Protein AF-A0A168Q0R4-F1 (afdb_monomer_lite)

InterPro domains:
  IPR007219 Xylanolytic transcriptional activator, regulatory domain [PF04082] (1-108)
  IPR007219 Xylanolytic transcriptional activator, regulatory domain [SM00906] (1-75)
  IPR050987 ABC-transporter-regulating transcription factor-like [PTHR46910] (1-108)

Sequence (109 aa):
WHTLGKAIRMAQDIGLHRSCSNWDLPPSEIETRHRVFYACYVLDRLMGARAGKPLTILDRDFDTELPVAHEVYDDANDATPAGPSIYHSFIKLIKLSEILGRVLKALYA

pLDDT: mean 90.78, std 10.27, range [53.62, 98.38]

Radius of gyration: 15.19 Å; chains: 1; bounding box: 37×25×42 Å

Foldseek 3Di:
DVVLVVLQVVLVVVPLLEACVPPPDQPQVLLVSQLSNLVSLLVQLVCCVVPVDQGPDDPPSGDRDHHFQAHDDRDPVPPPPRPPRNCPVVSVSSVVSVVSNVVSVVVND

Secondary structure (DSSP, 8-state):
-HHHHHHHHHHHHTTTTS--TTS---HHHHHHHHHHHHHHHHHHHHHHHHHTPPPSS-TTS--PPPPPSS---S-TT---SS---TTHHHHHHHHHHHHHHHHHHHHH-

Organism: NCBI:txid747725

Structure (mmCIF, N/CA/C/O backbone):
data_AF-A0A168Q0R4-F1
#
_entry.id   AF-A0A168Q0R4-F1
#
loop_
_atom_site.group_PDB
_atom_site.id
_atom_site.type_symbol
_atom_site.label_atom_id
_atom_site.label_alt_id
_atom_site.label_comp_id
_atom_site.label_asym_id
_atom_site.label_entity_id
_atom_site.label_seq_id
_atom_site.pdbx_PDB_ins_code
_atom_site.Cartn_x
_atom_site.Cartn_y
_atom_site.Cartn_z
_atom_site.occupancy
_atom_site.B_iso_or_equiv
_atom_site.auth_seq_id
_atom_site.auth_comp_id
_atom_site.auth_asym_id
_atom_site.auth_atom_id
_atom_site.pdbx_PDB_model_num
ATOM 1 N N . TRP A 1 1 ? -9.212 12.161 6.417 1.00 81.69 1 TRP A N 1
ATOM 2 C CA . TRP A 1 1 ? -10.045 10.945 6.305 1.00 81.69 1 TRP A CA 1
ATOM 3 C C . TRP A 1 1 ? -10.730 10.846 4.945 1.00 81.69 1 TRP A C 1
ATOM 5 O O . TRP A 1 1 ? -10.374 9.957 4.192 1.00 81.69 1 TRP A O 1
ATOM 15 N N . HIS A 1 2 ? -11.627 11.769 4.565 1.00 89.12 2 HIS A N 1
ATOM 16 C CA . HIS A 1 2 ? -12.362 11.676 3.288 1.00 89.12 2 HIS A CA 1
ATOM 17 C C . HIS A 1 2 ? -11.473 11.620 2.038 1.00 89.12 2 HIS A C 1
ATOM 19 O O . HIS A 1 2 ? -11.679 10.751 1.196 1.00 89.12 2 HIS A O 1
ATOM 25 N N . THR A 1 3 ? -10.477 12.505 1.927 1.00 93.38 3 THR A N 1
ATOM 26 C CA . THR A 1 3 ? -9.542 12.518 0.787 1.00 93.38 3 THR A CA 1
ATOM 27 C C . THR A 1 3 ? -8.751 11.217 0.695 1.00 93.38 3 THR A C 1
ATOM 29 O O . THR A 1 3 ? -8.681 10.618 -0.372 1.00 93.38 3 THR A O 1
ATOM 32 N N . LEU A 1 4 ? -8.238 10.730 1.828 1.00 94.06 4 LEU A N 1
ATOM 33 C CA . LEU A 1 4 ? -7.512 9.464 1.892 1.00 94.06 4 LEU A CA 1
ATOM 34 C C . LEU A 1 4 ? -8.406 8.275 1.519 1.00 94.06 4 LEU A C 1
ATOM 36 O O . LEU A 1 4 ? -8.014 7.456 0.703 1.00 94.06 4 LEU A O 1
ATOM 40 N N . GLY A 1 5 ? -9.636 8.218 2.033 1.00 94.56 5 GLY A N 1
ATOM 41 C CA . GLY A 1 5 ? -10.580 7.163 1.669 1.00 94.56 5 GLY A CA 1
ATOM 42 C C . GLY A 1 5 ? -10.925 7.155 0.174 1.00 94.56 5 GLY A C 1
ATOM 43 O O . GLY A 1 5 ? -11.131 6.087 -0.391 1.00 94.56 5 GLY A O 1
ATOM 44 N N . LYS A 1 6 ? -10.966 8.323 -0.488 1.00 96.50 6 LYS A N 1
ATOM 45 C CA . LYS A 1 6 ? -11.103 8.398 -1.954 1.00 96.50 6 LYS A CA 1
ATOM 46 C C . LYS A 1 6 ? -9.861 7.849 -2.662 1.00 96.50 6 LYS A C 1
ATOM 48 O O . LYS A 1 6 ? -10.017 7.038 -3.563 1.00 96.50 6 LYS A O 1
ATOM 53 N N . ALA A 1 7 ? -8.665 8.245 -2.223 1.00 97.25 7 ALA A N 1
ATOM 54 C CA . ALA A 1 7 ? -7.409 7.760 -2.794 1.00 97.25 7 ALA A CA 1
ATOM 55 C C . ALA A 1 7 ? -7.259 6.234 -2.660 1.00 97.25 7 ALA A C 1
ATOM 57 O O . ALA A 1 7 ? -6.911 5.576 -3.632 1.00 97.25 7 ALA A O 1
ATOM 58 N N . ILE A 1 8 ? -7.599 5.667 -1.497 1.00 97.31 8 ILE A N 1
ATOM 59 C CA . ILE A 1 8 ? -7.571 4.214 -1.261 1.00 97.31 8 ILE A CA 1
ATOM 60 C C . ILE A 1 8 ? -8.531 3.488 -2.205 1.00 97.31 8 ILE A C 1
ATOM 62 O O . ILE A 1 8 ? -8.131 2.511 -2.829 1.00 97.31 8 ILE A O 1
ATOM 66 N N . ARG A 1 9 ? -9.770 3.975 -2.355 1.00 97.19 9 ARG A N 1
ATOM 67 C CA . ARG A 1 9 ? -10.732 3.365 -3.286 1.00 97.19 9 ARG A CA 1
ATOM 68 C C . ARG A 1 9 ? -10.253 3.434 -4.729 1.00 97.19 9 ARG A C 1
ATOM 70 O O . ARG A 1 9 ? -10.250 2.414 -5.392 1.00 97.19 9 ARG A O 1
ATOM 77 N N . MET A 1 10 ? -9.742 4.579 -5.177 1.00 98.00 10 MET A N 1
ATOM 78 C CA . MET A 1 10 ? -9.153 4.699 -6.516 1.00 98.00 10 MET A CA 1
ATOM 79 C C . MET A 1 10 ? -7.976 3.736 -6.724 1.00 98.00 10 MET A C 1
ATOM 81 O O . MET A 1 10 ? -7.872 3.112 -7.774 1.00 98.00 10 MET A O 1
ATOM 85 N N . ALA A 1 11 ? -7.099 3.591 -5.723 1.00 97.81 11 ALA A N 1
ATOM 86 C CA . ALA A 1 11 ? -5.996 2.633 -5.764 1.00 97.81 11 ALA A CA 1
ATOM 87 C C . ALA A 1 11 ? -6.506 1.184 -5.860 1.00 97.81 11 ALA A C 1
ATOM 89 O O . ALA A 1 11 ? -5.917 0.361 -6.558 1.00 97.81 11 ALA A O 1
ATOM 90 N N . GLN A 1 12 ? -7.612 0.868 -5.182 1.00 97.12 12 GLN A N 1
ATOM 91 C CA . GLN A 1 12 ? -8.263 -0.435 -5.275 1.00 97.12 12 GLN A CA 1
ATOM 92 C C . GLN A 1 12 ? -8.938 -0.652 -6.635 1.00 97.12 12 GLN A C 1
ATOM 94 O O . GLN A 1 12 ? -8.754 -1.722 -7.211 1.00 97.12 12 GLN A O 1
ATOM 99 N N . ASP A 1 13 ? -9.629 0.358 -7.167 1.00 97.56 13 ASP A N 1
ATOM 100 C CA . ASP A 1 13 ? -10.350 0.318 -8.446 1.00 97.56 13 ASP A CA 1
ATOM 101 C C . ASP A 1 13 ? -9.416 0.000 -9.623 1.00 97.56 13 ASP A C 1
ATOM 103 O O . ASP A 1 13 ? -9.783 -0.760 -10.515 1.00 97.56 13 ASP A O 1
ATOM 107 N N . ILE A 1 14 ? -8.185 0.527 -9.608 1.00 96.69 14 ILE A N 1
ATOM 108 C CA . ILE A 1 14 ? -7.165 0.236 -10.635 1.00 96.69 14 ILE A CA 1
ATOM 109 C C . ILE A 1 14 ? -6.271 -0.971 -10.290 1.00 96.69 14 ILE A C 1
ATOM 111 O O . ILE A 1 14 ? -5.308 -1.259 -11.001 1.00 96.69 14 ILE A O 1
ATOM 115 N N . GLY A 1 15 ? -6.569 -1.677 -9.195 1.00 96.38 15 GLY A N 1
ATOM 116 C CA . GLY A 1 15 ? -5.922 -2.940 -8.844 1.00 96.38 15 GLY A CA 1
ATOM 117 C C . GLY A 1 15 ? -4.568 -2.840 -8.136 1.00 96.38 15 GLY A C 1
ATOM 118 O O . GLY A 1 15 ? -3.876 -3.845 -8.068 1.00 96.38 15 GLY A O 1
ATOM 119 N N . LEU A 1 16 ? -4.177 -1.699 -7.551 1.00 97.75 16 LEU A N 1
ATOM 120 C CA . LEU A 1 16 ? -2.849 -1.564 -6.913 1.00 97.75 16 LEU A CA 1
ATOM 121 C C . LEU A 1 16 ? -2.645 -2.453 -5.672 1.00 97.75 16 LEU A C 1
ATOM 123 O O . LEU A 1 16 ? -1.518 -2.691 -5.253 1.00 97.75 16 LEU A O 1
ATOM 127 N N . HIS A 1 17 ? -3.739 -2.928 -5.078 1.00 97.69 17 HIS A N 1
ATOM 128 C CA . HIS A 1 17 ? -3.755 -3.864 -3.949 1.00 97.69 17 HIS A CA 1
ATOM 129 C C . HIS A 1 17 ? -3.514 -5.327 -4.362 1.00 97.69 17 HIS A C 1
ATOM 131 O O . HIS A 1 17 ? -3.578 -6.215 -3.511 1.00 97.69 17 HIS A O 1
ATOM 137 N N . ARG A 1 18 ? -3.329 -5.579 -5.664 1.00 96.88 18 ARG A N 1
ATOM 138 C CA . ARG A 1 18 ? -3.115 -6.908 -6.227 1.00 96.88 18 ARG A CA 1
ATOM 139 C C . ARG A 1 18 ? -1.661 -7.107 -6.630 1.00 96.88 18 ARG A C 1
ATOM 141 O O . ARG A 1 18 ? -1.056 -6.196 -7.197 1.00 96.88 18 ARG A O 1
ATOM 148 N N . SER A 1 19 ? -1.135 -8.306 -6.395 1.00 94.62 19 SER A N 1
ATOM 149 C CA . SER A 1 19 ? 0.150 -8.734 -6.950 1.00 94.62 19 SER A CA 1
ATOM 150 C 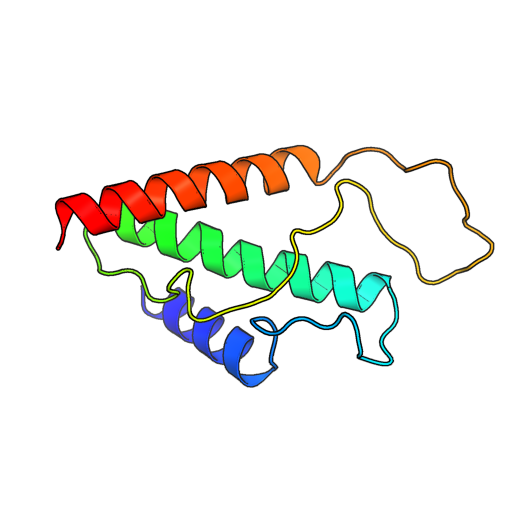C . SER A 1 19 ? 0.130 -8.613 -8.476 1.00 94.62 19 SER A C 1
ATOM 152 O O . SER A 1 19 ? -0.771 -9.121 -9.156 1.00 94.62 19 SER A O 1
ATOM 154 N N . CYS A 1 20 ? 1.144 -7.930 -9.004 1.00 92.50 20 CYS A N 1
ATOM 155 C CA . CYS A 1 20 ? 1.358 -7.753 -10.439 1.00 92.50 20 CYS A CA 1
ATOM 156 C C . CYS A 1 20 ? 2.429 -8.716 -10.986 1.00 92.50 20 CYS A C 1
ATOM 158 O O . CYS A 1 20 ? 2.812 -8.593 -12.144 1.00 92.50 20 CYS A O 1
ATOM 160 N N . SER A 1 21 ? 2.882 -9.701 -10.196 1.00 85.69 21 SER A N 1
ATOM 161 C CA . SER A 1 21 ? 3.967 -10.630 -10.565 1.00 85.69 21 SER A CA 1
ATOM 162 C C . SER A 1 21 ? 3.733 -11.405 -11.871 1.00 85.69 21 SER A C 1
ATOM 164 O O . SER A 1 21 ? 4.688 -11.813 -12.523 1.00 85.69 21 SER A O 1
ATOM 166 N N . ASN A 1 22 ? 2.471 -11.611 -12.263 1.00 89.12 22 ASN A N 1
ATOM 167 C CA . ASN A 1 22 ? 2.095 -12.330 -13.489 1.00 89.12 22 ASN A CA 1
ATOM 168 C C . ASN A 1 22 ? 1.572 -11.405 -14.601 1.00 89.12 22 ASN A C 1
ATOM 170 O O . ASN A 1 22 ? 0.963 -11.885 -15.557 1.00 89.12 22 ASN A O 1
ATOM 174 N N . TRP A 1 23 ? 1.694 -10.088 -14.441 1.00 93.31 23 TRP A N 1
ATOM 175 C CA . TRP A 1 23 ? 1.157 -9.124 -15.396 1.00 93.31 23 TRP A CA 1
ATOM 176 C C . TRP A 1 23 ? 2.239 -8.756 -16.411 1.00 93.31 23 TRP A C 1
ATOM 178 O O . TRP A 1 23 ? 3.411 -8.647 -16.063 1.00 93.31 23 TRP A O 1
ATOM 188 N N . ASP A 1 24 ? 1.837 -8.540 -17.662 1.00 94.50 24 ASP A N 1
ATOM 189 C CA . ASP A 1 24 ? 2.729 -8.081 -18.731 1.00 94.50 24 ASP A CA 1
ATOM 190 C C . ASP A 1 24 ? 2.907 -6.557 -18.640 1.00 94.50 24 ASP A C 1
ATOM 192 O O . ASP A 1 24 ? 2.319 -5.790 -19.403 1.00 94.50 24 ASP A O 1
ATOM 196 N N . LEU A 1 25 ? 3.623 -6.116 -17.601 1.00 93.81 25 LEU A N 1
ATOM 197 C CA . LE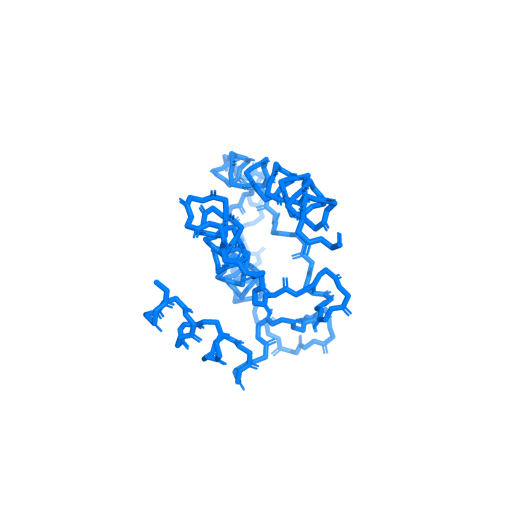U A 1 25 ? 3.894 -4.710 -17.314 1.00 93.81 25 LEU A CA 1
ATOM 198 C C . LEU A 1 25 ? 5.401 -4.431 -17.289 1.00 93.81 25 LEU A C 1
ATOM 200 O O . LEU A 1 25 ? 6.177 -5.292 -16.862 1.00 93.81 25 LEU A O 1
ATOM 204 N N . PRO A 1 26 ? 5.824 -3.209 -17.658 1.00 93.88 26 PRO A N 1
ATOM 205 C CA . PRO A 1 26 ? 7.203 -2.783 -17.470 1.00 93.88 26 PRO A CA 1
ATOM 206 C C . PRO A 1 26 ? 7.613 -2.847 -15.983 1.00 93.88 26 PRO A C 1
ATOM 208 O O . PRO A 1 26 ? 6.815 -2.461 -15.117 1.00 93.88 26 PRO A O 1
ATOM 211 N N . PRO A 1 27 ? 8.839 -3.294 -15.647 1.00 92.12 27 PRO A N 1
ATOM 212 C CA . PRO A 1 27 ? 9.318 -3.354 -14.264 1.00 92.12 27 PRO A CA 1
ATOM 213 C C . PRO A 1 27 ? 9.203 -2.027 -13.497 1.00 92.12 27 PRO A C 1
ATOM 215 O O . PRO A 1 27 ? 8.865 -2.026 -12.310 1.00 92.12 27 PRO A O 1
ATOM 218 N N . SER A 1 28 ? 9.428 -0.893 -14.169 1.00 92.50 28 SER A N 1
ATOM 219 C CA . SER A 1 28 ? 9.287 0.440 -13.570 1.00 92.50 28 SER A CA 1
ATOM 220 C C . SER A 1 28 ? 7.838 0.751 -13.163 1.00 92.50 28 SER A C 1
ATOM 222 O O . SER A 1 28 ? 7.581 1.382 -12.126 1.00 92.50 28 SER A O 1
ATOM 224 N N . GLU A 1 29 ? 6.865 0.268 -13.945 1.00 95.06 29 GLU A N 1
ATOM 225 C CA . GLU A 1 29 ? 5.442 0.432 -13.669 1.00 95.06 29 GLU A CA 1
ATOM 226 C C . GLU A 1 29 ? 5.020 -0.432 -12.479 1.00 95.06 29 GLU A C 1
ATOM 228 O O . GLU A 1 29 ? 4.331 0.065 -11.584 1.00 95.06 29 GLU A O 1
ATOM 233 N N . ILE A 1 30 ? 5.468 -1.691 -12.427 1.00 95.50 30 ILE A N 1
ATOM 234 C CA . ILE A 1 30 ? 5.209 -2.607 -11.305 1.00 95.50 30 ILE A CA 1
ATOM 235 C C . ILE A 1 30 ? 5.677 -1.973 -9.990 1.00 95.50 30 ILE A C 1
ATOM 237 O O . ILE A 1 30 ? 4.901 -1.840 -9.041 1.00 95.50 30 ILE A O 1
ATOM 241 N N . GLU A 1 31 ? 6.909 -1.468 -9.956 1.00 94.94 31 GLU A N 1
ATOM 242 C CA . GLU A 1 31 ? 7.444 -0.818 -8.760 1.00 94.94 31 GLU A CA 1
ATOM 243 C C . GLU A 1 31 ? 6.705 0.472 -8.400 1.00 94.94 31 GLU A C 1
ATOM 245 O O . GLU A 1 31 ? 6.457 0.758 -7.224 1.00 94.94 31 GLU A O 1
ATOM 250 N N . THR A 1 32 ? 6.272 1.243 -9.394 1.00 95.69 32 THR A N 1
ATOM 251 C CA . THR A 1 32 ? 5.437 2.422 -9.151 1.00 95.69 32 THR A CA 1
ATOM 252 C C . THR A 1 32 ? 4.092 2.037 -8.530 1.00 95.69 32 THR A C 1
ATOM 254 O O . THR A 1 32 ? 3.660 2.676 -7.566 1.00 95.69 32 THR A O 1
ATOM 257 N N . ARG A 1 33 ? 3.457 0.958 -8.999 1.00 97.56 33 ARG A N 1
ATOM 258 C CA . ARG A 1 33 ? 2.209 0.426 -8.429 1.00 97.56 33 ARG A CA 1
ATOM 259 C C . ARG A 1 33 ? 2.398 -0.005 -6.973 1.00 97.56 33 ARG A C 1
ATOM 261 O O . ARG A 1 33 ? 1.610 0.418 -6.121 1.00 97.56 33 ARG A O 1
ATOM 268 N N . HIS A 1 34 ? 3.471 -0.744 -6.672 1.00 97.62 34 HIS A N 1
ATOM 269 C CA . HIS A 1 34 ? 3.833 -1.141 -5.306 1.00 97.62 34 HIS A CA 1
ATOM 270 C C . HIS A 1 34 ? 3.986 0.083 -4.396 1.00 97.62 34 HIS A C 1
ATOM 272 O O . HIS A 1 34 ? 3.339 0.186 -3.349 1.00 97.62 34 HIS A O 1
ATOM 278 N N . ARG A 1 35 ? 4.788 1.068 -4.819 1.00 97.62 35 ARG A N 1
ATOM 279 C CA . ARG A 1 35 ? 5.048 2.284 -4.035 1.00 97.62 35 ARG A CA 1
ATOM 280 C C . ARG A 1 35 ? 3.778 3.088 -3.758 1.00 97.62 35 ARG A C 1
ATOM 282 O O . ARG A 1 35 ? 3.573 3.522 -2.624 1.00 97.62 35 ARG A O 1
ATOM 289 N N . VAL A 1 36 ? 2.909 3.268 -4.755 1.00 98.00 36 VAL A N 1
ATOM 290 C CA . VAL A 1 36 ? 1.662 4.038 -4.601 1.00 98.00 36 VAL A CA 1
ATOM 291 C C . VAL A 1 36 ? 0.682 3.334 -3.661 1.00 98.00 36 VAL A C 1
ATOM 293 O O . VAL A 1 36 ? 0.095 3.987 -2.789 1.00 98.00 36 VAL A O 1
ATOM 296 N N . PHE A 1 37 ? 0.532 2.012 -3.776 1.00 98.38 37 PHE A N 1
ATOM 297 C CA . PHE A 1 37 ? -0.302 1.248 -2.850 1.00 98.38 37 PHE A CA 1
ATOM 298 C C . PHE A 1 37 ? 0.193 1.388 -1.407 1.00 98.38 37 PHE A C 1
ATOM 300 O O . PHE A 1 37 ? -0.567 1.769 -0.510 1.00 98.38 37 PHE A O 1
ATOM 307 N N . TYR A 1 38 ? 1.490 1.167 -1.184 1.00 98.31 38 TYR A N 1
ATOM 308 C CA . TYR A 1 38 ? 2.065 1.250 0.153 1.00 98.31 38 TYR A CA 1
ATOM 309 C C . TYR A 1 38 ? 2.084 2.673 0.726 1.00 98.31 38 TYR A C 1
ATOM 311 O O . TYR A 1 38 ? 2.005 2.844 1.944 1.00 98.31 38 TYR A O 1
ATOM 319 N N . ALA A 1 39 ? 2.104 3.711 -0.113 1.00 98.12 39 ALA A N 1
ATOM 320 C CA . ALA A 1 39 ? 1.917 5.084 0.348 1.00 98.12 39 ALA A CA 1
ATOM 321 C C . ALA A 1 39 ? 0.507 5.282 0.931 1.00 98.12 39 ALA A C 1
ATOM 323 O O . ALA A 1 39 ? 0.357 5.856 2.014 1.00 98.12 39 ALA A O 1
ATOM 324 N N . CYS A 1 40 ? -0.524 4.743 0.269 1.00 98.00 40 CYS A N 1
ATOM 325 C CA . CYS A 1 40 ? -1.893 4.745 0.789 1.00 98.00 40 CYS A CA 1
ATOM 326 C C . CYS A 1 40 ? -1.996 3.949 2.098 1.00 98.00 40 CYS A C 1
ATOM 328 O O . CYS A 1 40 ? -2.592 4.429 3.063 1.00 98.00 40 CYS A O 1
ATOM 330 N N . TYR A 1 41 ? -1.365 2.773 2.148 1.00 97.94 41 TYR A N 1
ATOM 331 C CA . TYR A 1 41 ? -1.286 1.919 3.333 1.00 97.94 41 TYR A CA 1
ATOM 332 C C . TYR A 1 41 ? -0.693 2.658 4.540 1.00 97.94 41 TYR A C 1
ATOM 334 O O . TYR A 1 41 ? -1.325 2.744 5.592 1.00 97.94 41 TYR A O 1
ATOM 342 N N . VAL A 1 42 ? 0.491 3.257 4.391 1.00 97.94 42 VAL A N 1
ATOM 343 C CA . VAL A 1 42 ? 1.159 4.010 5.464 1.00 97.94 42 VAL A CA 1
ATOM 344 C C . VAL A 1 42 ? 0.277 5.164 5.950 1.00 97.94 42 VAL A C 1
ATOM 346 O O . VAL A 1 42 ? 0.088 5.342 7.157 1.00 97.94 42 VAL A O 1
ATOM 349 N N . LEU A 1 43 ? -0.310 5.931 5.027 1.00 96.69 43 LEU A N 1
ATOM 350 C CA . LEU A 1 43 ? -1.186 7.050 5.374 1.00 96.69 43 LEU A CA 1
ATOM 351 C C . LEU A 1 43 ? -2.439 6.599 6.136 1.00 96.69 43 LEU A C 1
ATOM 353 O O . LEU A 1 43 ? -2.840 7.289 7.073 1.00 96.69 43 LEU A O 1
ATOM 357 N N . ASP A 1 44 ? -3.028 5.453 5.789 1.00 96.19 44 ASP A N 1
ATOM 358 C CA . ASP A 1 44 ? -4.192 4.886 6.484 1.00 96.19 44 ASP A CA 1
ATOM 359 C C . ASP A 1 44 ? -3.878 4.585 7.954 1.00 96.19 44 ASP A C 1
ATOM 361 O O . ASP A 1 44 ? -4.622 5.010 8.840 1.00 96.19 44 ASP A O 1
ATOM 365 N N . ARG A 1 45 ? -2.722 3.971 8.248 1.00 95.69 45 ARG A N 1
ATOM 366 C CA . ARG A 1 45 ? -2.311 3.683 9.637 1.00 95.69 45 ARG A CA 1
ATOM 367 C C . ARG A 1 45 ? -1.954 4.938 10.416 1.00 95.69 45 ARG A C 1
ATOM 369 O O . ARG A 1 45 ? -2.375 5.090 11.561 1.00 95.69 45 ARG A O 1
ATOM 376 N N . LEU A 1 46 ? -1.217 5.862 9.803 1.00 94.75 46 LEU A N 1
ATOM 377 C CA . LEU A 1 46 ? -0.861 7.126 10.445 1.00 94.75 46 LEU A CA 1
ATOM 378 C C . LEU A 1 46 ? -2.098 7.983 10.751 1.00 94.75 46 LEU A C 1
ATOM 380 O O . LEU A 1 46 ? -2.152 8.644 11.788 1.00 94.75 46 LEU A O 1
ATOM 384 N N . MET A 1 47 ? -3.097 7.982 9.866 1.00 92.69 47 MET A N 1
ATOM 385 C CA . MET A 1 47 ? -4.373 8.654 10.106 1.00 92.69 47 MET A CA 1
ATOM 386 C C . MET A 1 47 ? -5.213 7.932 11.160 1.00 92.69 47 MET A C 1
ATOM 388 O O . MET A 1 47 ? -5.780 8.603 12.023 1.00 92.69 47 MET A O 1
ATOM 392 N N . GLY A 1 48 ? -5.267 6.598 11.119 1.00 90.88 48 GLY A N 1
ATOM 393 C CA . GLY A 1 48 ? -5.939 5.774 12.124 1.00 90.88 48 GLY A CA 1
ATOM 394 C C . GLY A 1 48 ? -5.396 6.036 13.527 1.00 90.88 48 GLY A C 1
ATOM 395 O O . GLY A 1 48 ? -6.170 6.333 14.434 1.00 90.88 48 GLY A O 1
ATOM 396 N N . ALA A 1 49 ? -4.068 6.065 13.676 1.00 91.75 49 ALA A N 1
ATOM 397 C CA . ALA A 1 49 ? -3.399 6.375 14.938 1.00 91.75 49 ALA A CA 1
ATOM 398 C C . ALA A 1 49 ? -3.678 7.794 15.446 1.00 91.75 49 ALA A C 1
ATOM 400 O O . ALA A 1 49 ? -3.920 7.986 16.632 1.00 91.75 49 ALA A O 1
ATOM 401 N N . ARG A 1 50 ? -3.657 8.799 14.560 1.00 88.06 50 ARG A N 1
ATOM 402 C CA . ARG A 1 50 ? -3.883 10.199 14.958 1.00 88.06 50 ARG A CA 1
ATOM 403 C C . ARG A 1 50 ? -5.331 10.499 15.329 1.00 88.06 50 ARG A C 1
ATOM 405 O O . ARG A 1 50 ? -5.566 11.348 16.179 1.00 88.06 50 ARG A O 1
ATOM 412 N N . ALA A 1 51 ? -6.292 9.868 14.658 1.00 84.81 51 ALA A N 1
ATOM 413 C CA . ALA A 1 51 ? -7.709 10.215 14.773 1.00 84.81 51 ALA A CA 1
ATOM 414 C C . ALA A 1 51 ? -8.556 9.165 15.515 1.00 84.81 51 ALA A C 1
ATOM 416 O O . ALA A 1 51 ? -9.769 9.352 15.624 1.00 84.81 51 ALA A O 1
ATOM 417 N N . GLY A 1 52 ? -7.951 8.058 15.966 1.00 82.69 52 GLY A N 1
ATOM 418 C CA . GLY A 1 52 ? -8.653 6.927 16.582 1.00 82.69 52 GLY A CA 1
ATOM 419 C C . GLY A 1 52 ? -9.706 6.306 15.664 1.00 82.69 52 GLY A C 1
ATOM 420 O O . GLY A 1 52 ? -10.793 5.944 16.108 1.00 82.69 52 GLY A O 1
ATOM 421 N N . LYS A 1 53 ? -9.436 6.282 14.354 1.00 82.81 53 LYS A N 1
ATOM 422 C CA . LYS A 1 53 ? -10.363 5.769 13.336 1.00 82.81 53 LYS A CA 1
ATOM 423 C C . LYS A 1 53 ? -10.002 4.328 12.967 1.00 82.81 53 LYS A C 1
ATOM 425 O O . LYS A 1 53 ? -8.813 4.001 12.964 1.00 82.81 53 LYS A O 1
ATOM 430 N N . PRO A 1 54 ? -10.996 3.487 12.621 1.00 86.81 54 PRO A N 1
ATOM 431 C CA . PRO A 1 54 ? -10.725 2.148 12.112 1.00 86.81 54 PRO A CA 1
ATOM 432 C C . PRO A 1 54 ? -9.905 2.229 10.822 1.00 86.81 54 PRO A C 1
ATOM 434 O O . PRO A 1 54 ? -10.048 3.177 10.053 1.00 86.81 54 PRO A O 1
ATOM 437 N N . LEU A 1 55 ? -9.049 1.235 10.595 1.00 91.56 55 LEU A N 1
ATOM 438 C CA . LEU A 1 55 ? -8.238 1.142 9.381 1.00 91.56 55 LEU A CA 1
ATOM 439 C C . LEU A 1 55 ? -9.113 0.786 8.177 1.00 91.56 55 LEU A C 1
ATOM 441 O O 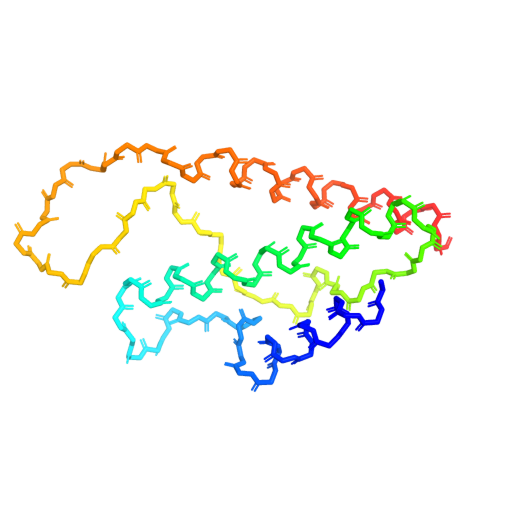. LEU A 1 55 ? -10.028 -0.030 8.294 1.00 91.56 55 LEU A O 1
ATOM 445 N N . THR A 1 56 ? -8.813 1.381 7.024 1.00 93.12 56 THR A N 1
ATOM 446 C CA . THR A 1 56 ? -9.524 1.113 5.766 1.00 93.12 56 THR A CA 1
ATOM 447 C C . THR A 1 56 ? -8.929 -0.089 5.043 1.00 93.12 56 THR A C 1
ATOM 449 O O . THR A 1 56 ? -9.664 -0.909 4.503 1.00 93.12 56 THR A O 1
ATOM 452 N N . ILE A 1 57 ? -7.598 -0.195 5.018 1.00 95.56 57 ILE A N 1
ATOM 453 C CA . ILE A 1 57 ? -6.892 -1.310 4.377 1.00 95.56 57 ILE A CA 1
ATOM 454 C C . ILE A 1 57 ? -6.610 -2.357 5.452 1.00 95.56 57 ILE A C 1
ATOM 456 O O . ILE A 1 57 ? -5.938 -2.048 6.436 1.00 95.56 57 ILE A O 1
ATOM 460 N N . LEU A 1 58 ? -7.081 -3.592 5.296 1.00 93.31 58 LEU A N 1
ATOM 461 C CA . LEU A 1 58 ? -6.730 -4.679 6.212 1.00 93.31 58 LEU A CA 1
ATOM 462 C C . LEU A 1 58 ? -5.596 -5.514 5.620 1.00 93.31 58 LEU A C 1
ATOM 464 O O . LEU A 1 58 ? -5.585 -5.781 4.425 1.00 93.31 58 LEU A O 1
ATOM 468 N N . ASP A 1 59 ? -4.690 -5.993 6.472 1.00 93.06 59 ASP A N 1
ATOM 469 C CA . ASP A 1 59 ? -3.515 -6.783 6.058 1.00 93.06 59 ASP A CA 1
ATOM 470 C C . ASP A 1 59 ? -3.863 -8.094 5.326 1.00 93.06 59 ASP A C 1
ATOM 472 O O . ASP A 1 59 ? -2.996 -8.713 4.729 1.00 93.06 59 ASP A O 1
ATOM 476 N N . ARG A 1 60 ? -5.128 -8.530 5.378 1.00 93.00 60 ARG A N 1
ATOM 477 C CA . ARG A 1 60 ? -5.631 -9.731 4.691 1.00 93.00 60 ARG A CA 1
ATOM 478 C C . ARG A 1 60 ? -6.259 -9.451 3.318 1.00 93.00 60 ARG A C 1
ATOM 480 O O . ARG A 1 60 ? -6.602 -10.400 2.625 1.00 93.00 60 ARG A O 1
ATOM 487 N N . ASP A 1 61 ? -6.477 -8.181 2.971 1.00 93.69 61 ASP A N 1
ATOM 488 C CA . ASP A 1 61 ? -7.270 -7.777 1.798 1.00 93.69 61 ASP A CA 1
ATOM 489 C C . ASP A 1 61 ? -6.394 -7.392 0.586 1.00 93.69 61 ASP A C 1
ATOM 491 O O . ASP A 1 61 ? -6.915 -6.928 -0.430 1.00 93.69 61 ASP A O 1
ATOM 495 N N . PHE A 1 62 ? -5.072 -7.557 0.677 1.00 97.06 62 PHE A N 1
ATOM 496 C CA . PHE A 1 62 ? -4.126 -7.256 -0.398 1.00 97.06 62 PHE A CA 1
ATOM 497 C C . PHE A 1 62 ? -2.984 -8.276 -0.434 1.00 97.06 62 PHE A C 1
ATOM 499 O O . PHE A 1 62 ? -2.678 -8.906 0.578 1.00 97.06 62 PHE A O 1
ATOM 506 N N . ASP A 1 63 ? -2.350 -8.412 -1.594 1.00 96.62 63 ASP A N 1
ATOM 507 C CA . ASP A 1 63 ? -1.209 -9.304 -1.838 1.00 96.62 63 ASP A CA 1
ATOM 508 C C . ASP A 1 63 ? -0.069 -8.624 -2.625 1.00 96.62 63 ASP A C 1
ATOM 510 O O . ASP A 1 63 ? 0.837 -9.295 -3.108 1.00 96.62 63 ASP A O 1
ATOM 514 N N . THR A 1 64 ? -0.082 -7.290 -2.717 1.00 96.75 64 THR A N 1
ATOM 515 C CA . THR A 1 64 ? 0.996 -6.465 -3.288 1.00 96.75 64 THR A CA 1
ATOM 516 C C . THR A 1 64 ? 2.351 -6.738 -2.623 1.00 96.75 64 THR A C 1
ATOM 518 O O . THR A 1 64 ? 2.454 -6.700 -1.394 1.00 96.75 64 THR A O 1
ATOM 521 N N . GLU A 1 65 ? 3.407 -6.950 -3.414 1.00 96.31 65 GLU A N 1
ATOM 522 C CA . GLU A 1 65 ? 4.761 -7.146 -2.891 1.00 96.31 65 GLU A CA 1
ATOM 523 C C . GLU A 1 65 ? 5.401 -5.842 -2.383 1.00 96.31 65 GLU A C 1
ATOM 525 O O . GLU A 1 65 ? 5.125 -4.745 -2.873 1.00 96.31 65 GLU A O 1
ATOM 530 N N . LEU A 1 66 ? 6.303 -5.954 -1.398 1.00 96.50 66 LEU A N 1
ATOM 531 C CA . LEU A 1 66 ? 7.082 -4.805 -0.926 1.00 96.50 66 LEU A CA 1
ATOM 532 C C . LEU A 1 66 ? 7.934 -4.223 -2.069 1.00 96.50 66 LEU A C 1
ATOM 534 O O . LEU A 1 66 ? 8.602 -4.994 -2.758 1.00 96.50 66 LEU A O 1
ATOM 538 N N . PRO A 1 67 ? 7.998 -2.884 -2.206 1.00 95.56 67 PRO A N 1
ATOM 539 C CA . PRO A 1 67 ? 8.815 -2.251 -3.232 1.00 95.56 67 PRO A CA 1
ATOM 540 C C . PRO A 1 67 ? 10.304 -2.509 -2.989 1.00 95.56 67 PRO A C 1
ATOM 542 O O . PRO A 1 67 ? 10.752 -2.662 -1.842 1.00 95.56 67 PRO A O 1
ATOM 545 N N . VAL A 1 68 ? 11.087 -2.499 -4.063 1.00 93.88 68 VAL A N 1
ATOM 546 C CA . VAL A 1 68 ? 12.542 -2.592 -3.983 1.00 93.88 68 VAL A CA 1
ATOM 547 C C . VAL A 1 68 ? 13.150 -1.278 -3.496 1.00 93.88 68 VAL A C 1
ATOM 549 O O . VAL A 1 68 ? 12.551 -0.204 -3.521 1.00 93.88 68 VAL A O 1
ATOM 552 N N . ALA A 1 69 ? 14.375 -1.364 -2.980 1.00 93.31 69 ALA A N 1
ATOM 553 C CA . ALA A 1 69 ? 15.002 -0.234 -2.305 1.00 93.31 69 ALA A CA 1
ATOM 554 C C . ALA A 1 69 ? 15.676 0.775 -3.259 1.00 93.31 69 ALA A C 1
ATOM 556 O O . ALA A 1 69 ? 16.059 1.851 -2.802 1.00 93.31 69 ALA A O 1
ATOM 557 N N . HIS A 1 70 ? 15.840 0.430 -4.537 1.00 90.62 70 HIS A N 1
ATOM 558 C CA . HIS A 1 70 ? 16.475 1.236 -5.589 1.00 90.62 70 HIS A CA 1
ATOM 559 C C . HIS A 1 70 ? 15.468 1.562 -6.705 1.00 90.62 70 HIS A C 1
ATOM 561 O O . HIS A 1 70 ? 14.383 0.990 -6.738 1.00 90.62 70 HIS A O 1
ATOM 567 N N . GLU A 1 71 ? 15.801 2.500 -7.594 1.00 89.31 71 GLU A N 1
ATOM 568 C CA . GLU A 1 71 ? 14.961 2.789 -8.764 1.00 89.31 71 GLU A CA 1
ATOM 569 C C . GLU A 1 71 ? 15.083 1.674 -9.807 1.00 89.31 71 GLU A C 1
ATOM 571 O O . GLU A 1 71 ? 16.174 1.143 -10.011 1.00 89.31 71 GLU A O 1
ATOM 576 N N . VAL A 1 72 ? 13.967 1.335 -10.451 1.00 88.88 72 VAL A N 1
ATOM 577 C CA . VAL A 1 72 ? 13.904 0.311 -11.498 1.00 88.88 72 VAL A CA 1
ATOM 578 C C . VAL A 1 72 ? 13.557 0.990 -12.813 1.00 88.88 72 VAL A C 1
ATOM 580 O O . VAL A 1 72 ? 12.557 1.702 -12.900 1.00 88.88 72 VAL A O 1
ATOM 583 N N . TYR A 1 73 ? 14.390 0.755 -13.822 1.00 87.69 73 TYR A N 1
ATOM 584 C CA . TYR A 1 73 ? 14.224 1.265 -15.178 1.00 87.69 73 TYR A CA 1
ATOM 585 C C . TYR A 1 73 ? 13.876 0.116 -16.129 1.00 87.69 73 TYR A C 1
ATOM 587 O O . TYR A 1 73 ? 14.235 -1.034 -15.874 1.00 87.69 73 TYR A O 1
ATOM 595 N N . ASP A 1 74 ? 13.186 0.428 -17.225 1.00 87.12 74 ASP A N 1
ATOM 596 C CA . ASP A 1 74 ? 12.735 -0.582 -18.194 1.00 87.12 74 ASP A CA 1
ATOM 597 C C . ASP A 1 74 ? 13.819 -0.965 -19.216 1.00 87.12 74 ASP A C 1
ATOM 599 O O . ASP A 1 74 ? 13.717 -1.994 -19.886 1.00 87.12 74 ASP A O 1
ATOM 603 N N . ASP A 1 75 ? 14.879 -0.160 -19.329 1.00 82.75 75 ASP A N 1
ATOM 604 C CA . ASP A 1 75 ? 15.947 -0.368 -20.302 1.00 82.75 75 ASP A CA 1
ATOM 605 C C . ASP A 1 75 ? 16.946 -1.440 -19.838 1.00 82.75 75 ASP A C 1
ATOM 607 O O . ASP A 1 75 ? 17.719 -1.253 -18.900 1.00 82.75 75 ASP A O 1
ATOM 611 N N . ALA A 1 76 ? 17.010 -2.551 -20.577 1.00 63.69 76 ALA A N 1
ATOM 612 C CA . ALA A 1 76 ? 17.917 -3.677 -20.314 1.00 63.69 76 ALA A CA 1
ATOM 613 C C . ALA A 1 76 ? 19.422 -3.328 -20.382 1.00 63.69 76 ALA A C 1
ATOM 615 O O . ALA A 1 76 ? 20.252 -4.092 -19.888 1.00 63.69 76 ALA A O 1
ATOM 616 N N . ASN A 1 77 ? 19.786 -2.193 -20.991 1.00 60.03 77 ASN A N 1
ATOM 617 C CA . ASN A 1 77 ? 21.171 -1.713 -21.055 1.00 60.03 77 ASN A CA 1
ATOM 618 C C . ASN A 1 77 ? 21.613 -0.963 -19.794 1.00 60.03 77 ASN A C 1
ATOM 620 O O . ASN A 1 77 ? 22.814 -0.763 -19.609 1.00 60.03 77 ASN A O 1
ATOM 624 N N . ASP A 1 78 ? 20.678 -0.578 -18.926 1.00 56.03 78 ASP A N 1
ATOM 625 C CA . ASP A 1 78 ? 20.968 0.073 -17.653 1.00 56.03 78 ASP A CA 1
ATOM 626 C C . ASP A 1 78 ? 20.980 -0.962 -16.522 1.00 56.03 78 ASP A C 1
ATOM 628 O O . ASP A 1 78 ? 20.363 -0.804 -15.471 1.00 56.03 78 ASP A O 1
ATOM 632 N N . ALA A 1 79 ? 21.718 -2.058 -16.741 1.00 53.62 79 ALA A N 1
ATOM 633 C CA . ALA A 1 79 ? 22.151 -2.965 -15.683 1.00 53.62 79 ALA A CA 1
ATOM 634 C C . ALA A 1 79 ? 23.182 -2.249 -14.789 1.00 53.62 79 ALA A C 1
ATOM 636 O O . ALA A 1 79 ? 24.321 -2.690 -14.621 1.00 53.62 79 ALA A O 1
ATOM 637 N N . THR A 1 80 ? 22.810 -1.090 -14.249 1.00 54.00 80 THR A N 1
ATOM 638 C CA . THR A 1 80 ? 23.580 -0.405 -13.231 1.00 54.00 80 THR A CA 1
ATOM 639 C C . THR A 1 80 ? 23.567 -1.287 -11.978 1.00 54.00 80 THR A C 1
ATOM 641 O O . THR A 1 80 ? 22.515 -1.801 -11.584 1.00 54.00 80 THR A O 1
ATOM 644 N N . PRO A 1 81 ? 24.726 -1.518 -11.330 1.00 59.50 81 PRO A N 1
ATOM 645 C CA . PRO A 1 81 ? 24.757 -2.204 -10.044 1.00 59.50 81 PRO A CA 1
ATOM 646 C C . PRO A 1 81 ? 23.815 -1.461 -9.100 1.00 59.50 81 PRO A C 1
ATOM 648 O O . PRO A 1 81 ? 23.922 -0.239 -9.026 1.00 59.50 81 PRO A O 1
ATOM 651 N N . ALA A 1 82 ? 22.892 -2.201 -8.464 1.00 66.19 82 ALA A N 1
ATOM 652 C CA . ALA A 1 82 ? 21.799 -1.706 -7.619 1.00 66.19 82 ALA A CA 1
ATOM 653 C C . ALA A 1 82 ? 22.026 -0.253 -7.180 1.00 66.19 82 ALA A C 1
ATOM 655 O O . ALA A 1 82 ? 22.864 0.007 -6.311 1.00 66.19 82 ALA A O 1
ATOM 656 N N . GLY A 1 83 ? 21.337 0.677 -7.853 1.00 69.50 83 GLY A N 1
ATOM 657 C CA . GLY A 1 83 ? 21.495 2.111 -7.637 1.00 69.50 83 GLY A CA 1
ATOM 658 C C . GLY A 1 83 ? 21.298 2.509 -6.167 1.00 69.50 83 GLY A C 1
ATOM 659 O O . GLY A 1 83 ? 20.923 1.683 -5.326 1.00 69.50 83 GLY A O 1
ATOM 660 N N . PRO A 1 84 ? 21.540 3.782 -5.811 1.00 79.62 84 PRO A N 1
ATOM 661 C CA . PRO A 1 84 ? 21.418 4.234 -4.430 1.00 79.62 84 PRO A CA 1
ATOM 662 C C . PRO A 1 84 ? 20.070 3.818 -3.827 1.00 79.62 84 PRO A C 1
ATOM 664 O O . PRO A 1 84 ? 19.028 3.857 -4.482 1.00 79.62 84 PRO A O 1
ATOM 667 N N . SER A 1 85 ? 20.098 3.404 -2.558 1.00 86.25 85 SER A N 1
ATOM 668 C CA . SER A 1 85 ? 18.934 2.848 -1.866 1.00 86.25 85 SER A CA 1
ATOM 669 C C . SER A 1 85 ? 17.958 3.951 -1.420 1.00 86.25 85 SER A C 1
ATOM 671 O O . SER A 1 85 ? 17.784 4.212 -0.230 1.00 86.25 85 SER A O 1
ATOM 673 N N . ILE A 1 86 ? 17.350 4.639 -2.389 1.00 90.19 86 ILE A N 1
ATOM 674 C CA . ILE A 1 86 ? 16.494 5.819 -2.195 1.00 90.19 86 ILE A CA 1
ATOM 675 C C . ILE A 1 86 ? 15.223 5.458 -1.407 1.00 90.19 86 ILE A C 1
ATOM 677 O O . ILE A 1 86 ? 14.774 6.227 -0.556 1.00 90.19 86 ILE A O 1
ATOM 681 N N . TYR A 1 87 ? 14.673 4.257 -1.619 1.00 94.56 87 TYR A N 1
ATOM 682 C CA . TYR A 1 87 ? 13.426 3.809 -0.989 1.00 94.56 87 TYR A CA 1
ATOM 683 C C . TYR A 1 87 ? 13.634 3.021 0.309 1.00 94.56 87 TYR A C 1
ATOM 685 O O . TYR A 1 87 ? 12.662 2.565 0.913 1.00 94.56 87 TYR A O 1
ATOM 693 N N . HIS A 1 88 ? 14.872 2.886 0.803 1.00 94.56 88 HIS A N 1
ATOM 694 C CA . HIS A 1 88 ? 15.144 2.129 2.030 1.00 94.56 88 HIS A CA 1
ATOM 695 C C . HIS A 1 88 ? 14.317 2.632 3.220 1.00 94.56 88 HIS A C 1
ATOM 697 O O . HIS A 1 88 ? 13.655 1.852 3.907 1.00 94.56 88 HIS A O 1
ATOM 703 N N . SER A 1 89 ? 14.311 3.950 3.437 1.00 96.00 89 SER A N 1
ATOM 704 C CA . SER A 1 89 ? 13.545 4.594 4.509 1.00 96.00 89 SER A CA 1
ATOM 705 C C . SER A 1 89 ? 12.042 4.363 4.357 1.00 96.00 89 SER A C 1
ATOM 707 O O . SER A 1 89 ? 11.350 4.137 5.349 1.00 96.00 89 SER A O 1
ATOM 709 N N . PHE A 1 90 ? 11.541 4.361 3.121 1.00 97.44 90 PHE A N 1
ATOM 710 C CA . PHE A 1 90 ? 10.135 4.098 2.833 1.00 97.44 90 PHE A CA 1
ATOM 711 C C . PHE A 1 90 ? 9.749 2.653 3.174 1.00 97.44 90 PHE A C 1
ATOM 713 O O . PHE A 1 90 ? 8.765 2.434 3.876 1.00 97.44 90 PHE A O 1
ATOM 720 N N . ILE A 1 91 ? 10.578 1.670 2.812 1.00 97.88 91 ILE A N 1
ATOM 721 C CA . ILE A 1 91 ? 10.367 0.260 3.184 1.00 97.88 91 ILE A CA 1
ATOM 722 C C . ILE A 1 91 ? 10.351 0.086 4.708 1.00 97.88 91 ILE A C 1
ATOM 724 O O . ILE A 1 91 ? 9.519 -0.641 5.253 1.00 97.88 91 ILE A O 1
ATOM 728 N N . LYS A 1 92 ? 11.245 0.769 5.434 1.00 97.69 92 LYS A N 1
ATOM 729 C CA . LYS A 1 92 ? 11.229 0.750 6.907 1.00 97.69 92 LYS A CA 1
ATOM 730 C C . LYS A 1 92 ? 9.957 1.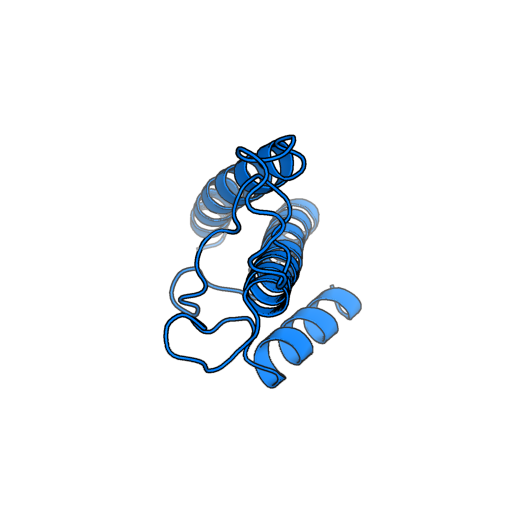383 7.473 1.00 97.69 92 LYS A C 1
ATOM 732 O O . LYS A 1 92 ? 9.410 0.858 8.442 1.00 97.69 92 LYS A O 1
ATOM 737 N N . LEU A 1 93 ? 9.459 2.456 6.858 1.00 98.19 93 LEU A N 1
ATOM 738 C CA . LEU A 1 93 ? 8.209 3.105 7.252 1.00 98.19 93 LEU A CA 1
ATOM 739 C C . LEU A 1 93 ? 6.984 2.205 7.025 1.00 98.19 93 LEU A C 1
ATOM 741 O O . LEU A 1 93 ? 6.085 2.190 7.868 1.00 98.19 93 LEU A O 1
ATOM 745 N N . ILE A 1 94 ? 6.964 1.414 5.949 1.00 98.31 94 ILE A N 1
ATOM 746 C CA . ILE A 1 94 ? 5.929 0.395 5.713 1.00 98.31 94 ILE A CA 1
ATOM 747 C C . ILE A 1 94 ? 5.925 -0.626 6.853 1.00 98.31 94 ILE A C 1
ATOM 749 O O . ILE A 1 94 ? 4.892 -0.826 7.492 1.00 98.31 94 ILE A O 1
ATOM 753 N N . LYS A 1 95 ? 7.091 -1.198 7.181 1.00 97.88 95 LYS A N 1
ATOM 754 C CA . LYS A 1 95 ? 7.224 -2.188 8.265 1.00 97.88 95 LYS A CA 1
ATOM 755 C C . LYS A 1 95 ? 6.815 -1.624 9.626 1.00 97.88 95 LYS A C 1
ATOM 757 O O . LYS A 1 95 ? 6.152 -2.299 10.408 1.00 97.88 95 LYS A O 1
ATOM 762 N N . LEU A 1 96 ? 7.167 -0.370 9.908 1.00 98.00 96 LEU A N 1
ATOM 763 C CA . LEU A 1 96 ? 6.700 0.313 11.115 1.00 98.00 96 LEU A CA 1
ATOM 764 C C . LEU A 1 96 ? 5.172 0.481 11.109 1.00 98.00 96 LEU A C 1
ATOM 766 O O . LEU A 1 96 ? 4.524 0.292 12.136 1.00 98.00 96 LEU A O 1
ATOM 770 N N . SER A 1 97 ? 4.592 0.795 9.950 1.00 97.44 97 SER A N 1
ATOM 771 C CA . SER A 1 97 ? 3.145 0.948 9.785 1.00 97.44 97 SER A CA 1
ATOM 772 C C . SER A 1 97 ? 2.392 -0.377 9.936 1.00 97.44 97 SER A C 1
ATOM 774 O O . SER A 1 97 ? 1.284 -0.370 10.457 1.00 97.44 97 SER A O 1
ATOM 776 N N . GLU A 1 98 ? 2.977 -1.520 9.567 1.00 96.31 98 GLU A N 1
ATOM 777 C CA . GLU A 1 98 ? 2.423 -2.850 9.881 1.00 96.31 98 GLU A CA 1
ATOM 778 C C . GLU A 1 98 ? 2.329 -3.088 11.390 1.00 96.31 98 GLU A C 1
ATOM 780 O O . GLU A 1 98 ? 1.281 -3.493 11.894 1.00 96.31 98 GLU A O 1
ATOM 785 N N . ILE A 1 99 ? 3.397 -2.787 12.135 1.00 96.50 99 ILE A N 1
ATOM 786 C CA . ILE A 1 99 ? 3.393 -2.903 13.601 1.00 96.50 99 ILE A CA 1
ATOM 787 C C . ILE A 1 99 ? 2.337 -1.966 14.194 1.00 96.50 99 ILE A C 1
ATOM 789 O O . ILE A 1 99 ? 1.538 -2.390 15.030 1.00 96.50 99 ILE A O 1
ATOM 793 N N . LEU A 1 100 ? 2.285 -0.717 13.721 1.00 95.12 100 LEU A N 1
ATOM 794 C CA . LEU A 1 100 ? 1.274 0.251 14.136 1.00 95.12 100 LEU A CA 1
ATOM 795 C C . LEU A 1 100 ? -0.144 -0.269 13.866 1.00 95.12 100 LEU A C 1
ATOM 797 O O . LEU A 1 100 ? -0.995 -0.189 14.746 1.00 95.12 100 LEU A O 1
ATOM 801 N N . GLY A 1 101 ? -0.394 -0.849 12.691 1.00 94.19 101 GLY A N 1
ATOM 802 C CA . GLY A 1 101 ? -1.686 -1.433 12.337 1.00 94.19 101 GLY A CA 1
ATOM 803 C C . GLY A 1 101 ? -2.117 -2.543 13.298 1.00 94.19 101 GLY A C 1
ATOM 804 O O . GLY A 1 101 ? -3.262 -2.553 13.752 1.00 94.19 101 GLY A O 1
ATOM 805 N N . ARG A 1 102 ? -1.188 -3.427 13.688 1.00 93.44 102 ARG A N 1
ATOM 806 C CA . ARG A 1 102 ? -1.439 -4.488 14.681 1.00 93.44 102 ARG A CA 1
ATOM 807 C C . ARG A 1 102 ? -1.772 -3.921 16.060 1.00 93.44 102 ARG A C 1
ATOM 809 O O . ARG A 1 102 ? -2.713 -4.396 16.691 1.00 93.44 102 ARG A O 1
ATOM 816 N N . VAL A 1 103 ? -1.047 -2.893 16.505 1.00 93.50 103 VAL A N 1
ATOM 817 C CA . VAL A 1 103 ? -1.310 -2.215 17.787 1.00 93.50 103 VAL A CA 1
ATOM 818 C C . VAL A 1 103 ? -2.675 -1.528 17.772 1.00 93.50 103 VAL A C 1
ATOM 820 O O . VAL A 1 103 ? -3.458 -1.720 18.695 1.00 93.50 103 VAL A O 1
ATOM 823 N N . LEU A 1 104 ? -3.004 -0.783 16.712 1.00 90.88 104 LEU A N 1
ATOM 824 C CA . LEU A 1 104 ? -4.309 -0.127 16.579 1.00 90.88 104 LEU A CA 1
ATOM 825 C C . LEU A 1 104 ? -5.448 -1.144 16.579 1.00 90.88 104 LEU A C 1
ATOM 827 O O . LEU A 1 104 ? -6.456 -0.935 17.246 1.00 90.88 104 LEU A O 1
ATOM 831 N N . LYS A 1 105 ? -5.276 -2.268 15.879 1.00 88.44 105 LYS A N 1
ATOM 832 C CA . LYS A 1 105 ? -6.263 -3.346 15.889 1.00 88.44 105 LYS A CA 1
ATOM 833 C C . LYS A 1 105 ? -6.447 -3.932 17.288 1.00 88.44 105 LYS A C 1
ATOM 835 O O . LYS A 1 105 ? -7.571 -4.230 17.643 1.00 88.44 105 LYS A O 1
ATOM 840 N N . ALA A 1 106 ? -5.387 -4.068 18.084 1.00 87.81 106 ALA A N 1
ATOM 841 C CA . ALA A 1 106 ? -5.492 -4.555 19.460 1.00 87.81 106 ALA A CA 1
ATOM 842 C C . ALA A 1 106 ? -6.153 -3.546 20.419 1.00 87.81 106 ALA A C 1
ATOM 844 O O . ALA A 1 106 ? -6.793 -3.957 21.377 1.00 87.81 106 ALA A O 1
ATOM 845 N N . LEU A 1 107 ? -5.995 -2.240 20.180 1.00 85.56 107 L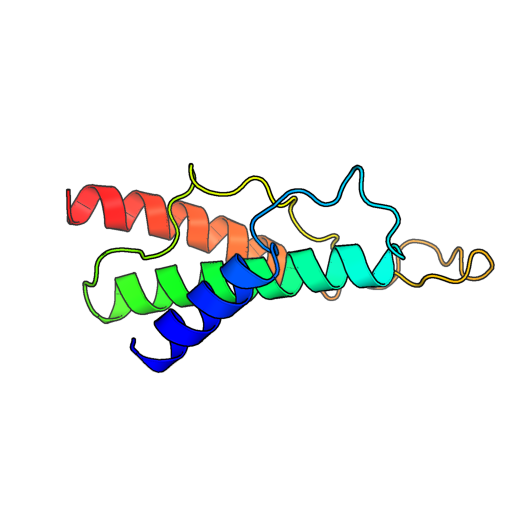EU A N 1
ATOM 846 C CA . LEU A 1 107 ? -6.576 -1.188 21.025 1.00 85.56 107 LEU A CA 1
ATOM 847 C C . LEU A 1 107 ? -8.055 -0.906 20.728 1.00 85.56 107 LEU A C 1
ATOM 849 O O . LEU A 1 107 ? -8.764 -0.418 21.604 1.00 85.56 107 LEU A O 1
ATOM 853 N N . TYR A 1 108 ? -8.498 -1.155 19.494 1.00 77.00 108 TYR A N 1
ATOM 854 C CA . TYR A 1 108 ? -9.844 -0.820 19.018 1.00 77.00 108 TYR A CA 1
ATOM 855 C C . TYR A 1 108 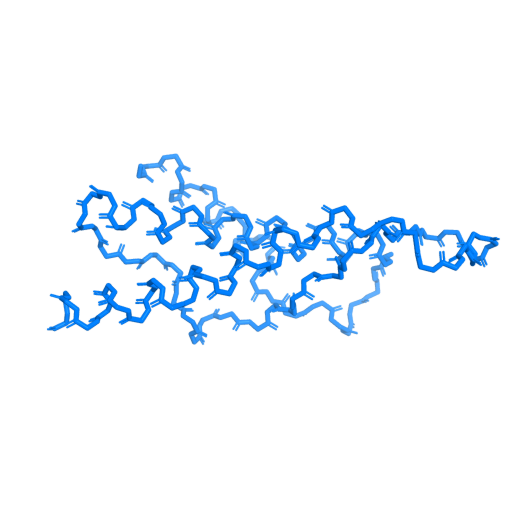? -10.706 -2.044 18.658 1.00 77.00 108 TYR A C 1
ATOM 857 O O . TYR A 1 108 ? -11.784 -1.857 18.088 1.00 77.00 108 TYR A O 1
ATOM 865 N N . ALA A 1 109 ? -10.239 -3.266 18.938 1.00 60.88 109 ALA A N 1
ATOM 866 C CA . ALA A 1 109 ? -11.016 -4.504 18.795 1.00 60.88 109 ALA A CA 1
ATOM 867 C C . ALA A 1 109 ? -11.653 -4.943 20.116 1.00 60.88 109 ALA A C 1
ATOM 869 O O . ALA A 1 109 ? -11.076 -4.639 21.183 1.00 60.88 109 ALA A O 1
#